Protein AF-A0A328ACY4-F1 (afdb_monomer)

Radius of gyration: 18.2 Å; Cα contacts (8 Å, |Δi|>4): 76; chains: 1; bounding box: 42×21×46 Å

Foldseek 3Di:
DDPVLLVVLLVLLVVLQVQLVVLVVVQVVQQVVCCVPPVGGQPPDPPPRHRDPSNVSNVVSNVSSVVSNCVSCVVVVVVVVVVD

Mean predicted aligned error: 6.42 Å

Solvent-accessible surface area (backbone atoms only — not comparable to full-atom values): 4354 Å² total; per-residue (Å²): 133,56,74,64,58,37,50,53,30,37,54,50,12,51,50,26,38,52,52,10,52,54,24,42,50,52,32,50,55,50,33,51,51,38,34,72,77,70,73,44,48,64,56,77,39,86,83,86,24,53,66,49,72,36,49,53,46,15,53,51,24,37,54,52,11,53,49,30,38,51,63,38,44,47,66,58,55,54,53,54,64,75,76,108

pLDDT: mean 87.12, std 9.94, range [58.97, 97.31]

Organism: NCBI:txid1914756

Secondary structure (DSSP, 8-state):
--HHHHHHHHHHHHHHHHHHHHHHHHHHHHHHHHHHHHS--TTSSTTTTPPPHHHHHHHHHHHHHHHHHHHHHHHHHHHHHH--

Structure (mmCIF, N/CA/C/O backbone):
data_AF-A0A328ACY4-F1
#
_entry.id   AF-A0A328ACY4-F1
#
loop_
_atom_site.group_PDB
_atom_site.id
_atom_site.type_symbol
_atom_site.label_atom_id
_atom_site.label_alt_id
_atom_site.label_comp_id
_atom_site.label_asym_id
_atom_site.label_entity_id
_atom_site.label_seq_id
_atom_site.pdbx_PDB_ins_code
_atom_site.Cartn_x
_atom_site.Cartn_y
_atom_site.Cartn_z
_atom_site.occupancy
_atom_site.B_iso_or_equiv
_atom_site.auth_seq_id
_atom_site.auth_comp_id
_atom_site.auth_asym_id
_atom_site.auth_atom_id
_atom_site.pdbx_PDB_model_num
ATOM 1 N N . MET A 1 1 ? -17.785 -5.711 20.590 1.00 61.31 1 MET A N 1
ATOM 2 C CA . MET A 1 1 ? -16.314 -5.804 20.459 1.00 61.31 1 MET A CA 1
ATOM 3 C C . MET A 1 1 ? -15.690 -5.499 21.800 1.00 61.31 1 MET A C 1
ATOM 5 O O . MET A 1 1 ? -16.061 -4.501 22.409 1.00 61.31 1 MET A O 1
ATOM 9 N N . SER A 1 2 ? -14.790 -6.365 22.259 1.00 78.56 2 SER A N 1
ATOM 10 C CA . SER A 1 2 ? -13.961 -6.104 23.434 1.00 78.56 2 SER A CA 1
ATOM 11 C C . SER A 1 2 ? -12.926 -5.018 23.121 1.00 78.56 2 SER A C 1
ATOM 13 O O . SER A 1 2 ? -12.539 -4.826 21.967 1.00 78.56 2 SER A O 1
ATOM 15 N N . GLN A 1 3 ? -12.467 -4.307 24.153 1.00 78.12 3 GLN A N 1
ATOM 16 C CA . GLN A 1 3 ? -11.434 -3.275 24.022 1.00 78.12 3 GLN A CA 1
ATOM 17 C C . GLN A 1 3 ? -10.099 -3.851 23.512 1.00 78.12 3 GLN A C 1
ATOM 19 O O . GLN A 1 3 ? -9.380 -3.180 22.772 1.00 78.12 3 GLN A O 1
ATOM 24 N N . ALA A 1 4 ? -9.813 -5.118 23.838 1.00 78.75 4 ALA A N 1
ATOM 25 C CA . ALA A 1 4 ? -8.685 -5.871 23.295 1.00 78.75 4 ALA A CA 1
ATOM 26 C C . ALA A 1 4 ? -8.785 -6.022 21.766 1.00 78.75 4 ALA A C 1
ATOM 28 O O . ALA A 1 4 ? -7.895 -5.570 21.055 1.00 78.75 4 ALA A O 1
ATOM 29 N N . ALA A 1 5 ? -9.924 -6.500 21.248 1.00 81.00 5 ALA A N 1
ATOM 30 C CA . ALA A 1 5 ? -10.114 -6.702 19.810 1.00 81.00 5 ALA A CA 1
ATOM 31 C C . ALA A 1 5 ? -9.966 -5.402 18.996 1.00 81.00 5 ALA A C 1
ATOM 33 O O . ALA A 1 5 ? -9.361 -5.404 17.927 1.00 81.00 5 ALA A O 1
ATOM 34 N N . SER A 1 6 ? -10.471 -4.267 19.501 1.00 85.31 6 SER A N 1
ATOM 35 C CA . SER A 1 6 ? -10.267 -2.967 18.839 1.00 85.31 6 SER A CA 1
ATOM 36 C C . SER A 1 6 ? -8.801 -2.529 18.812 1.00 85.31 6 SER A C 1
ATOM 38 O O . SER A 1 6 ? -8.372 -1.881 17.856 1.00 85.31 6 SER A O 1
ATOM 40 N N . ARG A 1 7 ? -8.030 -2.873 19.850 1.00 89.06 7 ARG A N 1
ATOM 41 C CA . ARG A 1 7 ? -6.609 -2.529 19.937 1.00 89.06 7 ARG A CA 1
ATOM 42 C C . ARG A 1 7 ? -5.794 -3.357 18.946 1.00 89.06 7 ARG A C 1
ATOM 44 O O . ARG A 1 7 ? -4.982 -2.787 18.224 1.00 89.06 7 ARG A O 1
ATOM 51 N N . ASP A 1 8 ? -6.087 -4.649 18.846 1.00 92.31 8 ASP A N 1
ATOM 52 C CA . ASP A 1 8 ? -5.427 -5.559 17.904 1.00 92.31 8 ASP A CA 1
ATOM 53 C C . ASP A 1 8 ? -5.700 -5.155 16.448 1.00 92.31 8 ASP A C 1
ATOM 55 O O . ASP A 1 8 ? -4.770 -5.044 15.653 1.00 92.31 8 ASP A O 1
ATOM 59 N N . LEU A 1 9 ? -6.953 -4.816 16.115 1.00 91.88 9 LEU A N 1
ATOM 60 C CA . LEU A 1 9 ? -7.327 -4.275 14.798 1.00 91.88 9 LEU A CA 1
ATOM 61 C C . LEU A 1 9 ? -6.613 -2.956 14.473 1.00 91.88 9 LEU A C 1
ATOM 63 O O . LEU A 1 9 ? -6.243 -2.725 13.325 1.00 91.88 9 LEU A O 1
ATOM 67 N N . THR A 1 10 ? -6.396 -2.099 15.475 1.00 93.06 10 THR A N 1
ATOM 68 C CA . THR A 1 10 ? -5.665 -0.837 15.290 1.00 93.06 10 THR A CA 1
ATOM 69 C C . THR A 1 10 ? -4.194 -1.101 14.969 1.00 93.06 10 THR A C 1
ATOM 71 O O . THR A 1 10 ? -3.675 -0.543 14.004 1.00 93.06 10 THR A O 1
ATOM 74 N N . PHE A 1 11 ? -3.526 -1.972 15.734 1.00 94.81 11 PHE A N 1
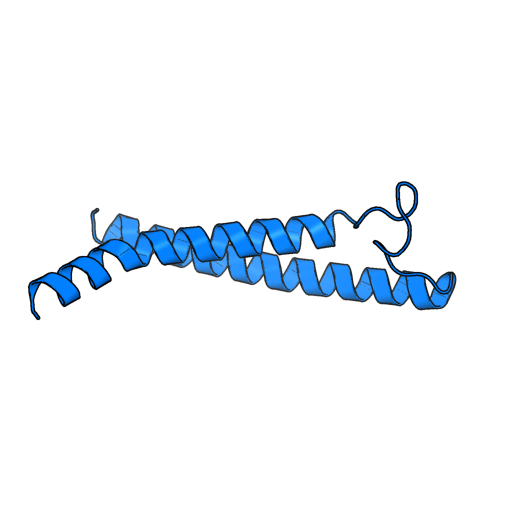ATOM 75 C CA . PHE A 1 11 ? -2.133 -2.343 15.467 1.00 94.81 11 PHE A CA 1
ATOM 76 C C . PHE A 1 11 ? -1.973 -3.036 14.116 1.00 94.81 11 PHE A C 1
ATOM 78 O O . PHE A 1 11 ? -1.056 -2.700 13.370 1.00 94.81 11 PHE A O 1
ATOM 85 N N . LEU A 1 12 ? -2.892 -3.942 13.773 1.00 95.19 12 LEU A N 1
ATOM 86 C CA . LEU A 1 12 ? -2.929 -4.579 12.461 1.00 95.19 12 LEU A CA 1
ATOM 87 C C . LEU A 1 12 ? -3.083 -3.535 11.350 1.00 95.19 12 LEU A C 1
ATOM 89 O O . LEU A 1 12 ? -2.321 -3.548 10.389 1.00 95.19 12 LEU A O 1
ATOM 93 N N . GLY A 1 13 ? -4.023 -2.598 11.499 1.00 93.94 13 GLY A N 1
ATOM 94 C CA . GLY A 1 13 ? -4.251 -1.530 10.529 1.00 93.94 13 GLY A CA 1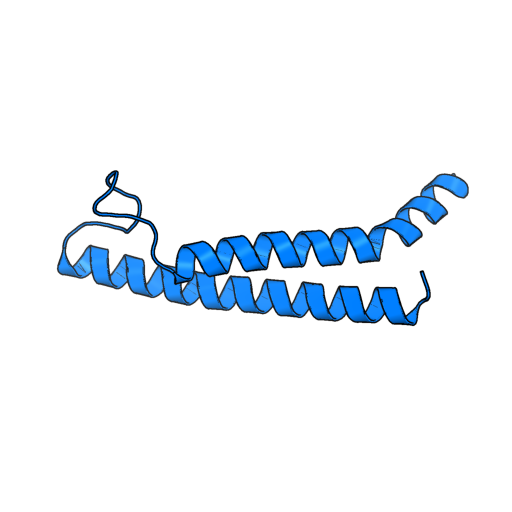
ATOM 95 C C . GLY A 1 13 ? -3.022 -0.645 10.316 1.00 93.94 13 GLY A C 1
ATOM 96 O O . GLY A 1 13 ? -2.645 -0.388 9.176 1.00 93.94 13 GLY A O 1
ATOM 97 N N . ILE A 1 14 ? -2.346 -0.243 11.396 1.00 96.25 14 ILE A N 1
ATOM 98 C CA . ILE A 1 14 ? -1.092 0.526 11.328 1.00 96.25 14 ILE A CA 1
ATOM 99 C C . ILE A 1 14 ? 0.015 -0.291 10.655 1.00 96.25 14 ILE A C 1
ATOM 101 O O . ILE A 1 14 ? 0.718 0.234 9.793 1.00 96.25 14 ILE A O 1
ATOM 105 N N . GLY A 1 15 ? 0.156 -1.570 11.013 1.00 97.31 15 GLY A N 1
ATOM 106 C CA . GLY A 1 15 ? 1.129 -2.470 10.396 1.00 97.31 15 GLY A CA 1
ATOM 107 C C . GLY A 1 15 ? 0.917 -2.586 8.887 1.00 97.31 15 GLY A C 1
ATOM 108 O O . GLY A 1 15 ? 1.859 -2.411 8.119 1.00 97.31 15 GLY A O 1
ATOM 109 N N . LEU A 1 16 ? -0.332 -2.769 8.457 1.00 96.50 16 LEU A N 1
ATOM 110 C CA . LEU A 1 16 ? -0.703 -2.812 7.043 1.00 96.50 16 LEU A CA 1
ATOM 111 C C . LEU A 1 16 ? -0.406 -1.481 6.337 1.00 96.50 16 LEU A C 1
ATOM 113 O O . LEU A 1 16 ? 0.159 -1.488 5.249 1.00 96.50 16 LEU A O 1
ATOM 117 N N . LEU A 1 17 ? -0.691 -0.331 6.955 1.00 95.75 17 LEU A N 1
ATOM 118 C CA . LEU A 1 17 ? -0.323 0.969 6.378 1.00 95.75 17 LEU A CA 1
ATOM 119 C C . LEU A 1 17 ? 1.198 1.140 6.235 1.00 95.75 17 LEU A C 1
ATOM 121 O O . LEU A 1 17 ? 1.665 1.654 5.217 1.00 95.75 17 LEU A O 1
ATOM 125 N N . ALA A 1 18 ? 1.983 0.677 7.210 1.00 96.75 18 ALA A N 1
ATOM 126 C CA . ALA A 1 18 ? 3.441 0.690 7.115 1.00 96.75 18 ALA A CA 1
ATOM 127 C C . ALA A 1 18 ? 3.940 -0.217 5.974 1.00 96.75 18 ALA A C 1
ATOM 129 O O . ALA A 1 18 ? 4.793 0.192 5.183 1.00 96.75 18 ALA A O 1
ATOM 130 N N . SER A 1 19 ? 3.364 -1.414 5.824 1.00 96.12 19 SER A N 1
ATOM 131 C CA . SER A 1 19 ? 3.652 -2.318 4.701 1.00 96.12 19 SER A CA 1
ATOM 132 C C . SER A 1 19 ? 3.266 -1.716 3.348 1.00 96.12 19 SER A C 1
ATOM 134 O O . SER A 1 19 ? 3.997 -1.889 2.368 1.00 96.12 19 SER A O 1
ATOM 136 N N . ALA A 1 20 ? 2.161 -0.967 3.289 1.00 96.50 20 ALA A N 1
ATOM 137 C CA . ALA A 1 20 ? 1.744 -0.232 2.100 1.00 96.50 20 ALA A CA 1
ATOM 138 C C . ALA A 1 20 ? 2.776 0.830 1.709 1.00 96.50 20 ALA A C 1
ATOM 140 O O . ALA A 1 20 ? 3.172 0.898 0.546 1.00 96.50 20 ALA A O 1
ATOM 141 N N . ALA A 1 21 ? 3.263 1.609 2.680 1.00 95.88 21 ALA A N 1
ATOM 142 C CA . ALA A 1 21 ? 4.285 2.628 2.452 1.00 95.88 21 ALA A CA 1
ATOM 143 C C . ALA A 1 21 ? 5.593 2.016 1.928 1.00 95.88 21 ALA A C 1
ATOM 145 O O . ALA A 1 21 ? 6.128 2.483 0.923 1.00 95.88 21 ALA A O 1
ATOM 146 N N . MET A 1 22 ? 6.069 0.929 2.544 1.00 96.38 22 MET A N 1
ATOM 147 C CA . MET A 1 22 ? 7.286 0.238 2.095 1.00 96.38 22 MET A CA 1
ATOM 148 C C . MET A 1 22 ? 7.131 -0.335 0.683 1.00 96.38 22 MET A C 1
ATOM 150 O O . MET A 1 22 ? 8.014 -0.168 -0.159 1.00 96.38 22 MET A O 1
ATOM 154 N N . SER A 1 23 ? 5.979 -0.940 0.390 1.00 95.00 23 SER A N 1
ATOM 155 C CA . SER A 1 23 ? 5.668 -1.442 -0.953 1.00 95.00 23 SER A CA 1
ATOM 156 C C . SER A 1 23 ? 5.586 -0.306 -1.979 1.00 95.00 23 SER A C 1
ATOM 158 O O . SER A 1 23 ? 6.068 -0.455 -3.099 1.00 95.00 23 SER A O 1
ATOM 160 N N . GLY A 1 24 ? 5.048 0.853 -1.590 1.00 94.00 24 GLY A N 1
ATOM 161 C CA . GLY A 1 24 ? 5.010 2.056 -2.420 1.00 94.00 24 GLY A CA 1
ATOM 162 C C . GLY A 1 24 ? 6.403 2.598 -2.747 1.00 94.00 24 GLY A C 1
ATOM 163 O O . GLY A 1 24 ? 6.665 2.955 -3.894 1.00 94.00 24 GLY A O 1
ATOM 164 N N . VAL A 1 25 ? 7.328 2.589 -1.781 1.00 96.38 25 VAL A N 1
ATOM 165 C CA . VAL A 1 25 ? 8.734 2.969 -2.01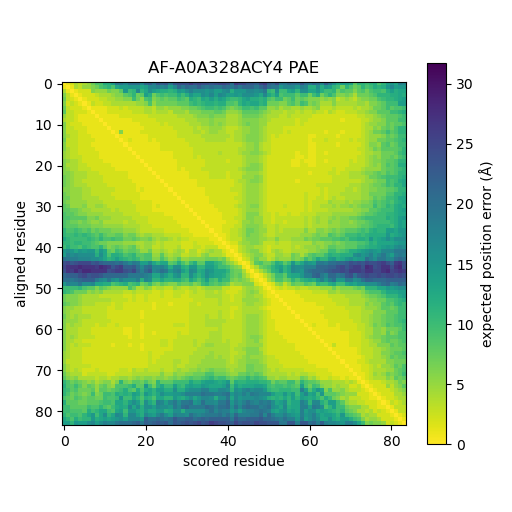5 1.00 96.38 25 VAL A CA 1
ATOM 166 C C . VAL A 1 25 ? 9.406 2.003 -2.993 1.00 96.38 25 VAL A C 1
ATOM 168 O O . VAL A 1 25 ? 10.072 2.446 -3.929 1.00 96.38 25 VAL A O 1
ATOM 171 N N . LEU A 1 26 ? 9.199 0.694 -2.832 1.00 94.38 26 LEU A N 1
ATOM 172 C CA . LEU A 1 26 ? 9.729 -0.312 -3.760 1.00 94.38 26 LEU A CA 1
ATOM 173 C C . LEU A 1 26 ? 9.162 -0.140 -5.174 1.00 94.38 26 LEU A C 1
ATOM 175 O O . LEU A 1 26 ? 9.916 -0.167 -6.147 1.00 94.38 26 LEU A O 1
ATOM 179 N N . ALA A 1 27 ? 7.854 0.093 -5.288 1.00 93.62 27 ALA A N 1
ATOM 180 C CA . ALA A 1 27 ? 7.200 0.383 -6.558 1.00 93.62 27 ALA A CA 1
ATOM 181 C C . ALA A 1 27 ? 7.789 1.637 -7.222 1.00 93.62 27 ALA A C 1
ATOM 183 O O . ALA A 1 27 ? 8.092 1.618 -8.413 1.00 93.62 27 ALA A O 1
ATOM 184 N N . TRP A 1 28 ? 8.012 2.705 -6.452 1.00 93.69 28 TRP A N 1
ATOM 185 C CA . TRP A 1 28 ? 8.622 3.939 -6.945 1.00 93.69 28 TRP A CA 1
ATOM 186 C C . TRP A 1 28 ? 10.043 3.725 -7.472 1.00 93.69 28 TRP A C 1
ATOM 188 O O . TRP A 1 28 ? 10.361 4.147 -8.584 1.00 93.69 28 TRP A O 1
ATOM 198 N N . LEU A 1 29 ? 10.893 3.038 -6.703 1.00 94.75 29 LEU A N 1
ATOM 199 C CA . LEU A 1 29 ? 12.259 2.717 -7.124 1.00 94.75 29 LEU A CA 1
ATOM 200 C C . LEU A 1 29 ? 12.268 1.875 -8.403 1.00 94.75 29 LEU A C 1
ATOM 202 O O . LEU A 1 29 ? 13.066 2.134 -9.303 1.00 94.75 29 LEU A O 1
ATOM 206 N N . HIS A 1 30 ? 11.348 0.917 -8.513 1.00 91.62 30 HIS A N 1
ATOM 207 C CA . HIS A 1 30 ? 11.213 0.086 -9.702 1.00 91.62 30 HIS A CA 1
ATOM 208 C C . HIS A 1 30 ? 10.762 0.890 -10.930 1.00 91.62 30 HIS A C 1
ATOM 210 O O . HIS A 1 30 ? 11.381 0.785 -11.988 1.00 91.62 30 HIS A O 1
ATOM 216 N N . MET A 1 31 ? 9.744 1.746 -10.787 1.00 91.38 31 MET A N 1
ATOM 217 C CA . MET A 1 31 ? 9.295 2.638 -11.863 1.00 91.38 31 MET A CA 1
ATOM 218 C C . MET A 1 31 ? 10.407 3.579 -12.326 1.00 91.38 31 MET A C 1
ATOM 220 O O . MET A 1 31 ? 10.561 3.799 -13.524 1.00 91.38 31 MET A O 1
ATOM 224 N N . ARG A 1 32 ? 11.212 4.102 -11.393 1.00 93.00 32 ARG A N 1
ATOM 225 C CA . ARG A 1 32 ? 12.366 4.947 -11.715 1.00 93.00 32 ARG A CA 1
ATOM 226 C C . ARG A 1 32 ? 13.444 4.181 -12.482 1.00 93.00 32 ARG A C 1
ATOM 228 O O . ARG A 1 32 ? 14.003 4.717 -13.431 1.00 93.00 32 ARG A O 1
ATOM 235 N N . ALA A 1 33 ? 13.730 2.940 -12.096 1.00 90.81 33 ALA A N 1
ATOM 236 C CA . ALA A 1 33 ? 14.693 2.109 -12.815 1.00 90.81 33 ALA A CA 1
ATOM 237 C C . ALA A 1 33 ? 14.220 1.807 -14.250 1.00 90.81 33 ALA A C 1
ATOM 239 O O . ALA A 1 33 ? 14.990 1.951 -15.198 1.00 90.81 33 ALA A O 1
ATOM 240 N N . LEU A 1 34 ? 12.940 1.459 -14.419 1.00 89.38 34 LEU A N 1
ATOM 241 C CA . LEU A 1 34 ? 12.312 1.234 -15.726 1.00 8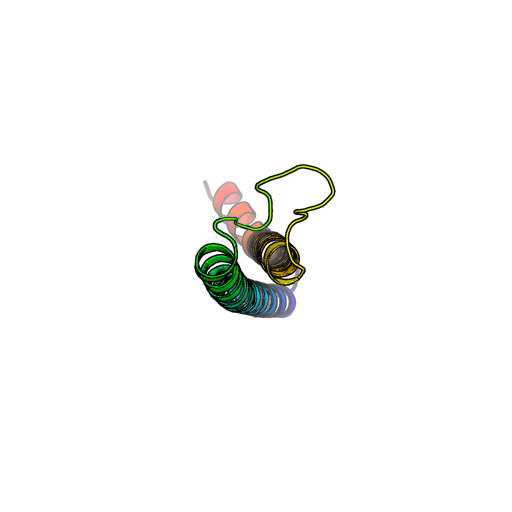9.38 34 LEU A CA 1
ATOM 242 C C . LEU A 1 34 ? 12.342 2.483 -16.610 1.00 89.38 34 LEU A C 1
ATOM 244 O O . LEU A 1 34 ? 12.697 2.389 -17.784 1.00 89.38 34 LEU A O 1
ATOM 248 N N . SER A 1 35 ? 12.026 3.652 -16.050 1.00 91.19 35 SER A N 1
ATOM 249 C CA . SER A 1 35 ? 12.005 4.892 -16.826 1.00 91.19 35 SER A CA 1
ATOM 250 C C . SER A 1 35 ? 13.399 5.298 -17.295 1.00 91.19 35 SER A C 1
ATOM 252 O O . SER A 1 35 ? 13.544 5.779 -18.416 1.00 91.19 35 SER A O 1
ATOM 254 N N . GLN A 1 36 ? 14.433 5.048 -16.489 1.00 92.94 36 GLN A N 1
ATOM 255 C CA . GLN A 1 36 ? 15.821 5.309 -16.872 1.00 92.94 36 GLN A CA 1
ATOM 256 C C . GLN A 1 36 ? 16.349 4.325 -17.921 1.00 92.94 36 GLN A C 1
ATOM 258 O O . GLN A 1 36 ? 17.103 4.734 -18.799 1.00 92.94 36 GLN A O 1
ATOM 263 N N . ALA A 1 37 ? 15.978 3.046 -17.830 1.00 90.44 37 ALA A N 1
ATOM 264 C CA . ALA A 1 37 ? 16.487 2.012 -18.731 1.00 90.44 37 ALA A CA 1
ATOM 265 C C . ALA A 1 37 ? 15.731 1.945 -20.068 1.00 90.44 37 ALA A C 1
ATOM 267 O O . ALA A 1 37 ? 16.337 1.676 -21.103 1.00 90.44 37 ALA A O 1
ATOM 268 N N . TYR A 1 38 ? 14.418 2.183 -20.049 1.00 88.44 38 TYR A N 1
ATOM 269 C CA . TYR A 1 38 ? 13.530 1.892 -21.179 1.00 88.44 38 TYR A CA 1
ATOM 270 C C . TYR A 1 38 ? 12.590 3.048 -21.545 1.00 88.44 38 TYR A C 1
ATOM 272 O O . TYR A 1 38 ? 11.829 2.927 -22.501 1.00 88.44 38 TYR A O 1
ATOM 280 N N . GLY A 1 39 ? 12.599 4.161 -20.801 1.00 88.94 39 GLY A N 1
ATOM 281 C CA . GLY A 1 39 ? 11.721 5.306 -21.071 1.00 88.94 39 GLY A CA 1
ATOM 282 C C . GLY A 1 39 ? 10.235 5.061 -20.774 1.00 88.94 39 GLY A C 1
ATOM 283 O O . GLY A 1 39 ? 9.396 5.854 -21.193 1.00 88.94 39 GLY A O 1
ATOM 284 N N . VAL A 1 40 ? 9.894 3.985 -20.056 1.00 88.44 40 VAL A N 1
ATOM 285 C CA . VAL A 1 40 ? 8.509 3.594 -19.729 1.00 88.44 40 VAL A CA 1
ATOM 286 C C . VAL A 1 40 ? 8.311 3.407 -18.223 1.00 88.44 40 VAL A C 1
ATOM 288 O O . VAL A 1 40 ? 9.274 3.263 -17.473 1.00 88.44 40 VAL A O 1
ATOM 291 N N . ILE A 1 41 ? 7.054 3.384 -17.773 1.00 87.69 41 ILE A N 1
ATOM 292 C CA . ILE A 1 41 ? 6.676 3.025 -16.397 1.00 87.69 41 ILE A CA 1
ATOM 293 C C . ILE A 1 41 ? 5.697 1.849 -16.418 1.00 87.69 41 ILE A C 1
ATOM 295 O O . ILE A 1 41 ? 4.941 1.673 -17.372 1.00 87.69 41 ILE A O 1
ATOM 299 N N . CYS A 1 42 ? 5.669 1.038 -15.359 1.00 86.50 42 CYS A N 1
ATOM 300 C CA . CYS A 1 42 ? 4.648 -0.003 -15.251 1.00 86.50 42 CYS A CA 1
ATOM 301 C C . CYS A 1 42 ? 3.245 0.631 -15.202 1.00 86.50 42 CYS A C 1
ATOM 303 O O . CYS A 1 42 ? 3.024 1.623 -14.507 1.00 86.50 42 CYS A O 1
ATOM 305 N N . GLY A 1 43 ? 2.298 0.052 -15.928 1.00 80.81 43 GLY A N 1
ATOM 306 C CA . GLY A 1 43 ? 0.939 0.556 -16.115 1.00 80.81 43 GLY A CA 1
ATOM 307 C C . GLY A 1 43 ? 0.748 1.441 -17.352 1.00 80.81 43 GLY A C 1
ATOM 308 O O . GLY A 1 43 ? -0.390 1.794 -17.645 1.00 80.81 43 GLY A O 1
ATOM 309 N N . SER A 1 44 ? 1.809 1.801 -18.094 1.00 77.25 44 SER A N 1
ATOM 310 C CA . SER A 1 44 ? 1.692 2.735 -19.230 1.00 77.25 44 SER A CA 1
ATOM 311 C C . SER A 1 44 ? 1.210 2.111 -20.546 1.00 77.25 44 SER A C 1
ATOM 313 O O . SER A 1 44 ? 0.992 2.839 -21.510 1.00 77.25 44 SER A O 1
ATOM 315 N N . GLY A 1 45 ? 1.033 0.790 -20.613 1.00 65.19 45 GLY A N 1
ATOM 316 C CA . GLY A 1 45 ? 0.518 0.085 -21.789 1.00 65.19 45 GLY A CA 1
ATOM 317 C C . GLY A 1 45 ? -0.277 -1.150 -21.374 1.00 65.19 45 GLY A C 1
ATOM 318 O O . GLY A 1 45 ? 0.137 -1.894 -20.486 1.00 65.19 45 GLY A O 1
ATOM 319 N N . GLY A 1 46 ? -1.451 -1.356 -21.971 1.00 60.94 46 GLY A N 1
ATOM 320 C CA . GLY A 1 46 ? -2.282 -2.522 -21.666 1.00 60.94 46 GLY A CA 1
ATOM 321 C C . GLY A 1 46 ? -1.541 -3.841 -21.923 1.00 60.94 46 GLY A C 1
ATOM 322 O O . GLY A 1 46 ? -0.779 -3.951 -22.878 1.00 60.94 46 GLY A O 1
ATOM 323 N N . GLY A 1 47 ? -1.769 -4.846 -21.073 1.00 64.56 47 GLY A N 1
ATOM 324 C CA . GLY A 1 47 ? -1.252 -6.212 -21.239 1.00 64.56 47 GLY A CA 1
ATOM 325 C C . GLY A 1 47 ? 0.234 -6.393 -20.902 1.00 64.56 47 GLY A C 1
ATOM 326 O O . GLY A 1 47 ? 0.552 -7.054 -19.918 1.00 64.56 47 GLY A O 1
ATOM 327 N N . GLU A 1 48 ? 1.138 -5.812 -21.694 1.00 58.97 48 GLU A N 1
ATOM 328 C CA . GLU A 1 48 ? 2.595 -6.041 -21.594 1.00 58.97 48 GLU A CA 1
ATOM 329 C C . GLU A 1 48 ? 3.279 -5.206 -20.499 1.00 58.97 48 GLU A C 1
ATOM 331 O O . GLU A 1 48 ? 4.330 -5.587 -19.989 1.00 58.97 48 GLU A O 1
ATOM 336 N N . LEU A 1 49 ? 2.661 -4.099 -20.078 1.00 67.19 49 LEU A N 1
ATOM 337 C CA . LEU A 1 49 ? 3.152 -3.232 -19.003 1.00 67.19 49 LEU A CA 1
ATOM 338 C C . LEU A 1 49 ? 2.198 -3.274 -17.807 1.00 67.19 49 LEU A C 1
ATOM 340 O O . LEU A 1 49 ? 1.824 -2.235 -17.272 1.00 67.19 49 LEU A O 1
ATOM 344 N N . ALA A 1 50 ? 1.777 -4.463 -17.372 1.00 80.06 50 ALA A N 1
ATOM 345 C CA . ALA A 1 50 ? 0.992 -4.595 -16.146 1.00 80.06 50 ALA A CA 1
ATOM 346 C C . ALA A 1 50 ? 1.725 -3.980 -14.934 1.00 80.06 50 ALA A C 1
ATOM 348 O O . ALA A 1 50 ? 2.956 -3.904 -14.887 1.00 80.06 50 ALA A O 1
ATOM 349 N N . HIS A 1 51 ? 0.968 -3.535 -13.928 1.00 86.56 51 HIS A N 1
ATOM 350 C CA . HIS A 1 51 ? 1.559 -3.078 -12.672 1.00 86.56 51 HIS A CA 1
ATOM 351 C C . HIS A 1 51 ? 2.401 -4.185 -12.026 1.00 86.56 51 HIS A C 1
ATOM 353 O O . HIS A 1 51 ? 2.050 -5.364 -12.070 1.00 86.56 51 HIS A O 1
ATOM 359 N N . CYS A 1 52 ? 3.519 -3.807 -11.409 1.00 87.75 52 CYS A N 1
ATOM 360 C CA . CYS A 1 52 ? 4.381 -4.772 -10.742 1.00 87.75 52 CYS A CA 1
ATOM 361 C C . CYS A 1 52 ? 3.752 -5.264 -9.418 1.00 87.75 52 CYS A C 1
ATOM 363 O O . CYS A 1 52 ? 2.883 -4.589 -8.849 1.00 87.75 52 CYS A O 1
ATOM 365 N N . PRO A 1 53 ? 4.211 -6.404 -8.863 1.00 90.62 53 PRO A N 1
ATOM 366 C CA . PRO A 1 53 ? 3.704 -6.926 -7.591 1.00 90.62 53 PRO A CA 1
ATOM 367 C C . PRO A 1 53 ? 3.776 -5.919 -6.437 1.00 90.62 53 PRO A C 1
ATOM 369 O O . PRO A 1 53 ? 2.892 -5.904 -5.587 1.00 90.62 53 PRO A O 1
ATOM 372 N N . ALA A 1 54 ? 4.781 -5.035 -6.427 1.00 89.75 54 ALA A N 1
ATOM 373 C CA . ALA A 1 54 ? 4.914 -3.992 -5.410 1.00 89.75 54 ALA A CA 1
ATOM 374 C C . ALA A 1 54 ? 3.791 -2.940 -5.486 1.00 89.75 54 ALA A C 1
ATOM 376 O O . ALA A 1 54 ? 3.290 -2.516 -4.446 1.00 89.75 54 ALA A O 1
ATOM 377 N N . CYS A 1 55 ? 3.342 -2.560 -6.689 1.00 90.94 55 CYS A N 1
ATOM 378 C CA . CYS A 1 55 ? 2.184 -1.677 -6.861 1.00 90.94 55 CYS A CA 1
ATOM 379 C C . CYS A 1 55 ? 0.905 -2.330 -6.320 1.00 90.94 55 CYS A C 1
ATOM 381 O O . CYS A 1 55 ? 0.171 -1.705 -5.554 1.00 90.94 55 CYS A O 1
ATOM 383 N N . TYR A 1 56 ? 0.660 -3.598 -6.669 1.00 92.12 56 TYR A N 1
ATOM 384 C CA . TYR A 1 56 ? -0.510 -4.328 -6.174 1.00 92.12 56 TYR A CA 1
ATOM 385 C C . TYR A 1 56 ? -0.475 -4.512 -4.655 1.00 92.12 56 TYR A C 1
ATOM 387 O O . TYR A 1 56 ? -1.479 -4.272 -3.985 1.00 92.12 56 TYR A O 1
ATOM 395 N N . ALA A 1 57 ? 0.684 -4.872 -4.099 1.00 92.50 57 ALA A N 1
ATOM 396 C CA . ALA A 1 57 ? 0.874 -5.008 -2.660 1.00 92.50 57 ALA A CA 1
ATOM 397 C C . ALA A 1 57 ? 0.635 -3.679 -1.931 1.00 92.50 57 ALA A C 1
ATOM 399 O O . ALA A 1 57 ? -0.079 -3.658 -0.930 1.00 92.50 57 ALA A O 1
ATOM 400 N N . ALA A 1 58 ? 1.157 -2.564 -2.453 1.00 93.12 58 ALA A N 1
ATOM 401 C CA . ALA A 1 58 ? 0.950 -1.243 -1.865 1.00 93.12 58 ALA A CA 1
ATOM 402 C C . ALA A 1 58 ? -0.542 -0.901 -1.744 1.00 93.12 58 ALA A C 1
ATOM 404 O O . ALA A 1 58 ? -1.003 -0.526 -0.665 1.00 93.12 58 ALA A O 1
ATOM 405 N N . VAL A 1 59 ? -1.313 -1.092 -2.819 1.00 93.50 59 VAL A N 1
ATOM 406 C CA . VAL A 1 59 ? -2.759 -0.816 -2.821 1.00 93.50 59 VAL A CA 1
ATOM 407 C C . VAL A 1 59 ? -3.517 -1.795 -1.922 1.00 93.50 59 VAL A C 1
ATOM 409 O O . VAL A 1 59 ? -4.371 -1.371 -1.143 1.00 93.50 59 VAL A O 1
ATOM 412 N N . GLY A 1 60 ? -3.186 -3.088 -1.976 1.00 94.88 60 GLY A N 1
ATOM 413 C CA . GLY A 1 60 ? -3.824 -4.115 -1.149 1.00 94.88 60 GLY A CA 1
ATOM 414 C C . GLY A 1 60 ? -3.629 -3.866 0.347 1.00 94.88 60 GLY A C 1
ATOM 415 O O . GLY A 1 60 ? -4.594 -3.902 1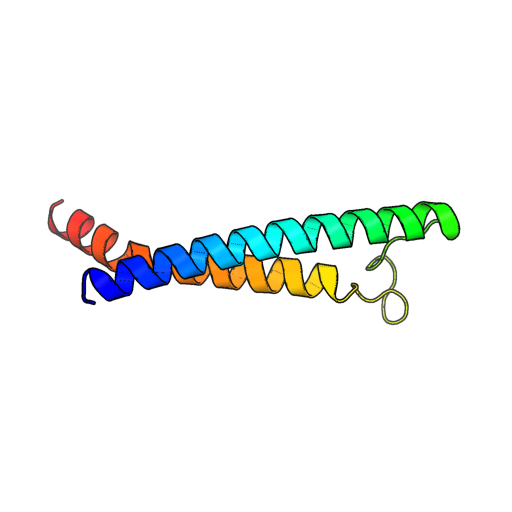.117 1.00 94.88 60 GLY A O 1
ATOM 416 N N . PHE A 1 61 ? -2.403 -3.544 0.761 1.00 95.94 61 PHE A N 1
ATOM 417 C CA . PHE A 1 61 ? -2.091 -3.203 2.146 1.00 95.94 61 PHE A CA 1
ATOM 418 C C . PHE A 1 61 ? -2.733 -1.886 2.583 1.00 95.94 61 PHE A C 1
ATOM 420 O O . PHE A 1 61 ? -3.252 -1.811 3.696 1.00 95.94 61 PHE A O 1
ATOM 427 N N . LEU A 1 62 ? -2.772 -0.875 1.709 1.00 94.94 62 LEU A N 1
ATOM 428 C CA . LEU A 1 62 ? -3.429 0.399 2.001 1.00 94.94 62 LEU A CA 1
ATOM 429 C C . LEU A 1 62 ? -4.926 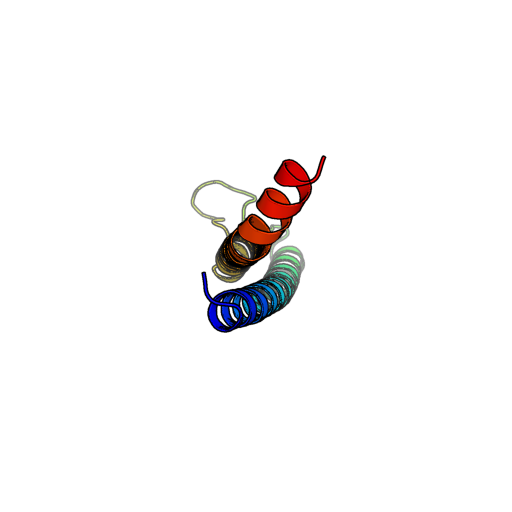0.195 2.262 1.00 94.94 62 LEU A C 1
ATOM 431 O O . LEU A 1 62 ? -5.435 0.614 3.302 1.00 94.94 62 LEU A O 1
ATOM 435 N N . ALA A 1 63 ? -5.620 -0.491 1.351 1.00 95.62 63 ALA A N 1
ATOM 436 C CA . ALA A 1 63 ? -7.049 -0.761 1.474 1.00 95.62 63 ALA A CA 1
ATOM 437 C C . ALA A 1 63 ? -7.360 -1.595 2.726 1.00 95.62 63 ALA A C 1
ATOM 439 O O . ALA A 1 63 ? -8.258 -1.254 3.498 1.00 95.62 63 ALA A O 1
ATOM 440 N N . SER A 1 64 ? -6.574 -2.647 2.968 1.00 95.12 64 SER A N 1
ATOM 441 C CA . SER A 1 64 ? -6.744 -3.520 4.135 1.00 95.12 64 SER A CA 1
ATOM 442 C C . SER A 1 64 ? -6.479 -2.778 5.448 1.00 95.12 64 SER A C 1
ATOM 444 O O . SER A 1 64 ? -7.228 -2.940 6.411 1.00 95.12 64 SER A O 1
ATOM 446 N N . GLY A 1 65 ? -5.450 -1.925 5.489 1.00 92.81 65 GLY A N 1
ATOM 447 C CA . GLY A 1 65 ? -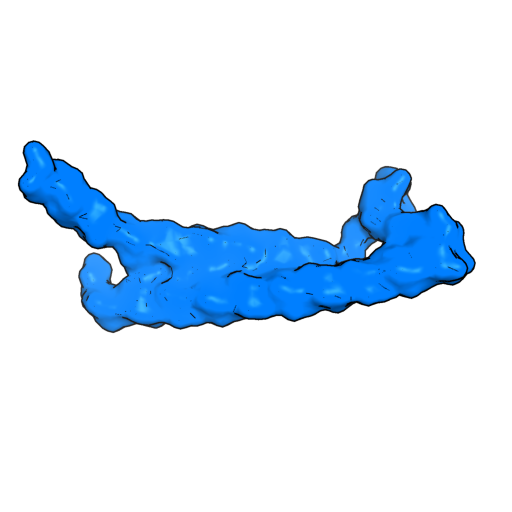5.109 -1.120 6.661 1.00 92.81 65 GLY A CA 1
ATOM 448 C C . GLY A 1 65 ? -6.182 -0.087 6.996 1.00 92.81 65 GLY A C 1
ATOM 449 O O . GLY A 1 65 ? -6.605 0.015 8.150 1.00 92.81 65 GLY A O 1
ATOM 450 N N . LEU A 1 66 ? -6.689 0.623 5.983 1.00 95.19 66 LEU A N 1
ATOM 451 C CA . LEU A 1 66 ? -7.800 1.566 6.145 1.00 95.19 66 LEU A CA 1
ATOM 452 C C . LEU A 1 66 ? -9.075 0.866 6.619 1.00 95.19 66 LEU A C 1
ATOM 454 O O . LEU A 1 66 ? -9.747 1.367 7.521 1.00 95.19 66 LEU A O 1
ATOM 458 N N . LEU A 1 67 ? -9.389 -0.307 6.062 1.00 94.88 67 LEU A N 1
ATOM 459 C CA . LEU A 1 67 ? -10.552 -1.084 6.478 1.00 94.88 67 LEU A CA 1
ATOM 460 C C . LEU A 1 67 ? -10.424 -1.547 7.936 1.00 94.88 67 LEU A C 1
ATOM 462 O O . LEU A 1 67 ? -11.361 -1.370 8.713 1.00 94.88 67 LEU A O 1
ATOM 466 N N . ALA A 1 68 ? -9.262 -2.071 8.335 1.00 92.69 68 ALA A N 1
ATOM 467 C CA . ALA A 1 68 ? -9.010 -2.489 9.715 1.00 92.69 68 ALA A CA 1
ATOM 468 C C . ALA A 1 68 ? -9.175 -1.323 10.710 1.00 92.69 68 ALA A C 1
ATOM 470 O O . ALA A 1 68 ? -9.823 -1.479 11.750 1.00 92.69 68 ALA A O 1
ATOM 471 N N . LEU A 1 69 ? -8.674 -0.132 10.364 1.00 92.50 69 LEU A N 1
ATOM 472 C CA . LEU A 1 69 ? -8.835 1.079 11.176 1.00 92.50 69 LEU A CA 1
ATOM 473 C C . LEU A 1 69 ? -10.289 1.562 11.232 1.00 92.50 69 LEU A C 1
ATOM 475 O O . LEU A 1 69 ? -10.775 1.925 12.306 1.00 92.50 69 LEU A O 1
ATOM 479 N N . ALA A 1 70 ? -11.012 1.529 10.111 1.00 92.00 70 ALA A N 1
ATOM 480 C CA . ALA A 1 70 ? -12.427 1.892 10.070 1.00 92.00 70 ALA A CA 1
ATOM 481 C C . ALA A 1 70 ? -13.270 0.967 10.968 1.00 92.00 70 ALA A C 1
ATOM 483 O O . ALA A 1 70 ? -14.106 1.439 11.746 1.00 92.00 70 ALA A O 1
ATOM 484 N N . VAL A 1 71 ? -12.999 -0.342 10.922 1.00 90.94 71 VAL A N 1
ATOM 485 C CA . VAL A 1 71 ? -13.630 -1.354 11.787 1.00 90.94 71 VAL A CA 1
ATOM 486 C C . VAL A 1 71 ? -13.301 -1.112 13.261 1.00 90.94 71 VAL A C 1
ATOM 488 O O . VAL A 1 71 ? -14.198 -1.173 14.105 1.00 90.94 71 VAL A O 1
ATOM 491 N N . ALA A 1 72 ? -12.056 -0.759 13.586 1.00 89.25 72 ALA A N 1
ATOM 492 C CA . ALA A 1 72 ? -11.672 -0.409 14.953 1.00 89.25 72 ALA A CA 1
ATOM 493 C C . A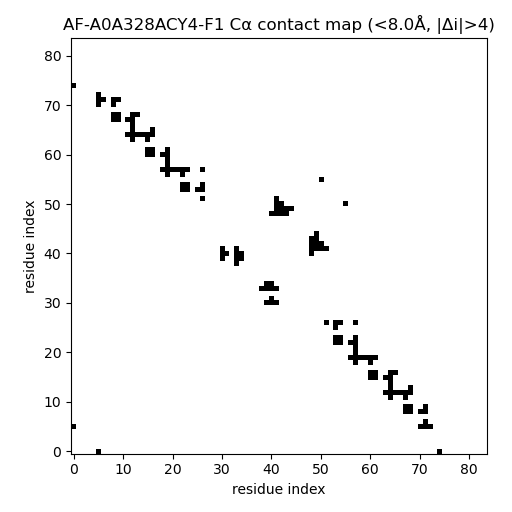LA A 1 72 ? -12.373 0.867 15.471 1.00 89.25 72 ALA A C 1
ATOM 495 O O . ALA A 1 72 ? -12.692 0.955 16.660 1.00 89.25 72 ALA A O 1
ATOM 496 N N . ALA A 1 73 ? -12.654 1.842 14.598 1.00 86.81 73 ALA A N 1
ATOM 497 C CA . ALA A 1 73 ? -13.251 3.134 14.958 1.00 86.81 73 ALA A CA 1
ATOM 498 C C . ALA A 1 73 ? -14.793 3.125 15.070 1.00 86.81 73 ALA A C 1
ATOM 500 O O . ALA A 1 73 ? -15.374 3.954 15.782 1.00 86.81 73 ALA A O 1
ATOM 501 N N . LEU A 1 74 ? -15.469 2.182 14.408 1.00 85.12 74 LEU A N 1
ATOM 502 C CA . LEU A 1 74 ? -16.935 2.048 14.355 1.00 85.12 74 LEU A CA 1
ATOM 503 C C . LEU A 1 74 ? -17.652 2.110 15.727 1.00 85.12 74 LEU A C 1
ATOM 505 O O . LEU A 1 74 ? -18.626 2.862 15.854 1.00 85.12 74 LEU A O 1
ATOM 509 N N . PRO A 1 75 ? -17.207 1.395 16.783 1.00 78.75 75 PRO A N 1
ATOM 510 C CA . PRO A 1 75 ? -17.855 1.440 18.097 1.00 78.75 75 PRO A CA 1
ATOM 511 C C . PRO A 1 75 ? -17.781 2.820 18.761 1.00 78.75 75 PRO A C 1
ATOM 513 O O . PRO A 1 75 ? -18.721 3.229 19.445 1.00 78.75 75 PRO A O 1
ATOM 516 N N . ARG A 1 76 ? -16.679 3.550 18.549 1.00 77.88 76 ARG A N 1
ATOM 517 C CA . ARG A 1 76 ? -16.469 4.892 19.110 1.00 77.88 76 ARG A CA 1
ATOM 518 C C . ARG A 1 76 ? -17.399 5.905 18.450 1.00 77.88 76 ARG A C 1
ATOM 520 O O . ARG A 1 76 ? -18.055 6.668 19.151 1.00 77.88 76 ARG A O 1
ATOM 527 N N . MET A 1 77 ? -17.525 5.854 17.124 1.00 77.38 77 MET A N 1
ATOM 528 C CA . MET A 1 77 ? -18.438 6.730 16.381 1.00 77.38 77 MET A CA 1
ATOM 529 C C . MET A 1 77 ? -19.907 6.483 16.737 1.00 77.38 77 MET A C 1
ATOM 531 O O . MET A 1 77 ? -20.675 7.433 16.873 1.00 77.38 77 MET A O 1
ATOM 535 N N . ARG A 1 78 ? -20.299 5.218 16.943 1.00 80.81 78 ARG A N 1
ATOM 536 C CA . ARG A 1 78 ? -21.657 4.871 17.391 1.00 80.81 78 ARG A CA 1
ATOM 537 C C . ARG A 1 78 ? -21.984 5.438 18.772 1.00 80.81 78 ARG A C 1
ATOM 539 O O . ARG A 1 78 ? -23.088 5.932 18.960 1.00 80.81 78 ARG A O 1
ATOM 546 N N . ARG A 1 79 ? -21.035 5.410 19.715 1.00 78.31 79 ARG A N 1
ATOM 547 C CA . ARG A 1 79 ? -21.227 6.010 21.047 1.00 78.31 79 ARG A CA 1
ATOM 548 C C . ARG A 1 79 ? -21.360 7.530 20.991 1.00 78.31 79 ARG A C 1
ATOM 550 O O . ARG A 1 79 ? -22.214 8.066 21.678 1.00 78.31 79 ARG A O 1
ATOM 557 N N . LEU A 1 80 ? -20.564 8.204 20.158 1.00 79.25 80 LEU A N 1
ATOM 558 C CA . LEU A 1 80 ? -20.659 9.657 19.977 1.00 79.25 80 LEU A CA 1
ATOM 559 C C . LEU A 1 80 ? -22.010 10.074 19.385 1.00 79.25 80 LEU A C 1
ATOM 561 O O . LEU A 1 80 ? -22.613 11.019 19.873 1.00 79.25 80 LEU A O 1
ATOM 565 N N . LYS A 1 81 ? -22.516 9.336 18.388 1.00 74.56 81 LYS A N 1
ATOM 566 C CA . LYS A 1 81 ? -23.845 9.594 17.811 1.00 74.56 81 LYS A CA 1
ATOM 567 C C . LYS A 1 81 ? -25.004 9.345 18.778 1.00 74.56 81 LYS A C 1
ATOM 569 O O . LYS A 1 81 ? -26.045 9.946 18.598 1.00 74.56 81 LYS A O 1
ATOM 574 N N . ALA A 1 82 ? -24.853 8.442 19.746 1.00 69.38 82 ALA A N 1
ATOM 575 C CA . ALA A 1 82 ? -25.893 8.162 20.739 1.00 69.38 82 ALA A CA 1
ATOM 576 C C . ALA A 1 82 ? -25.902 9.159 21.914 1.00 69.38 82 ALA A C 1
ATOM 578 O O . ALA A 1 82 ? -26.828 9.136 22.716 1.00 69.38 82 ALA A O 1
ATOM 579 N N . ALA A 1 83 ? -24.856 9.980 22.046 1.00 65.25 83 ALA A N 1
ATOM 580 C CA . ALA A 1 83 ? -24.714 10.994 23.091 1.00 65.25 83 ALA A CA 1
ATOM 581 C C . ALA A 1 83 ? -25.011 12.424 22.594 1.00 65.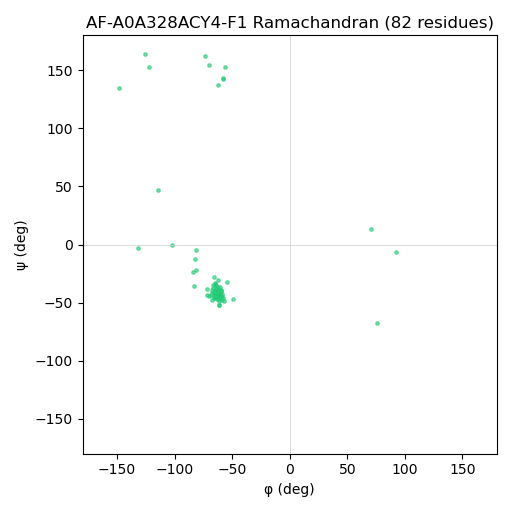25 83 ALA A C 1
ATOM 583 O O . ALA A 1 83 ? -24.891 13.364 23.378 1.00 65.25 83 ALA A O 1
ATOM 584 N N . ALA A 1 84 ? -25.344 12.574 21.309 1.00 62.84 84 ALA A N 1
ATOM 585 C CA . ALA A 1 84 ? -25.750 13.814 20.652 1.00 62.84 84 ALA A CA 1
ATOM 586 C C . ALA A 1 84 ? -27.249 13.760 20.347 1.00 62.84 84 ALA A C 1
ATOM 588 O O . ALA A 1 84 ? -27.888 14.829 20.418 1.00 62.84 84 ALA A O 1
#

Sequence (84 aa):
MSQAASRDLTFLGIGLLASAAMSGVLAWLHMRALSQAYGVICGSGGGELAHCPACYAAVGFLASGLLALAVAALPRMRRLKAAA